Protein AF-A0A8K0V1R0-F1 (afdb_monomer)

Secondary structure (DSSP, 8-state):
-------------TTTTTT----SS-TT--EEEEEEETTT--EEEEEE-HHHHHHHHHTSEEEEEEE--TT-SS-EEEEEEE-SSSSSSEEEEEPBTTTTB---

pLDDT: mean 71.76, std 23.08, range [28.22, 94.56]

Sequence (104 aa):
MVYISYINEVYRDKSLENRLMIDVTGFRDKYTVRALNVYDKKMEELKLSSLQKFLLSHIGFARIGKRRYPDWADEIPFYVYRCRLQKEEFFVDYIHGYNNRLDC

Mean predicted aligned error: 12.92 Å

Nearest PDB structures (foldseek):
  2w27-assembly1_A  TM=4.270E-01  e=2.835E+00  Bacillus subtilis
  2w27-assembly1_B  TM=4.260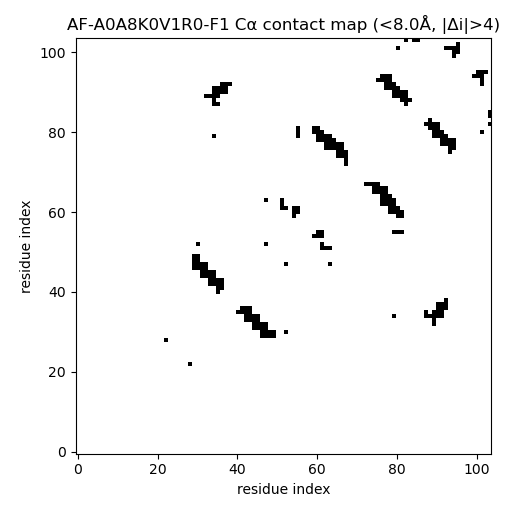E-01  e=7.046E+00  Bacillus subtilis
  6ok1-assembly1_D  TM=2.492E-01  e=8.453E+00  Thermomonospora curvata DSM 43183

Radius of gyration: 18.77 Å; Cα contacts (8 Å, |Δi|>4): 136; chains: 1; bounding box: 40×24×69 Å

Structure (mmCIF, N/CA/C/O backbone):
data_AF-A0A8K0V1R0-F1
#
_entry.id   AF-A0A8K0V1R0-F1
#
loop_
_atom_site.group_PDB
_atom_site.id
_atom_site.type_symbol
_atom_site.label_atom_id
_atom_site.label_alt_id
_atom_site.label_comp_id
_atom_site.label_asym_id
_atom_site.label_entity_id
_atom_site.label_seq_id
_atom_site.pdbx_PDB_ins_code
_atom_site.Cartn_x
_atom_site.Cartn_y
_atom_site.Cartn_z
_atom_site.occupancy
_atom_site.B_iso_or_equiv
_atom_site.auth_seq_id
_atom_site.auth_comp_id
_atom_site.auth_asym_id
_atom_site.auth_atom_id
_atom_site.pdbx_PDB_model_num
ATOM 1 N N . MET A 1 1 ? -16.925 1.683 50.921 1.00 37.53 1 MET A N 1
ATOM 2 C CA . MET A 1 1 ? -16.367 0.317 50.832 1.00 37.53 1 MET A CA 1
ATOM 3 C C . MET A 1 1 ? -17.139 -0.397 49.732 1.00 37.53 1 MET A C 1
ATOM 5 O O . MET A 1 1 ? -18.360 -0.395 49.782 1.00 37.53 1 MET A O 1
ATOM 9 N N . VAL A 1 2 ? -16.446 -0.825 48.678 1.00 32.59 2 VAL A N 1
ATOM 10 C CA . VAL A 1 2 ? -17.013 -1.357 47.425 1.00 32.59 2 VAL A CA 1
ATOM 11 C C . VAL A 1 2 ? -17.430 -2.812 47.616 1.00 32.59 2 VAL A C 1
ATOM 13 O O . VAL A 1 2 ? -16.637 -3.563 48.166 1.00 32.59 2 VAL A O 1
ATOM 16 N N . TYR A 1 3 ? -18.589 -3.213 47.089 1.00 28.22 3 TYR A N 1
ATOM 17 C CA . TYR A 1 3 ? -18.779 -4.551 46.519 1.00 28.22 3 TYR A CA 1
ATOM 18 C C . TYR A 1 3 ? -19.749 -4.461 45.337 1.00 28.22 3 TYR A C 1
ATOM 20 O O . TYR A 1 3 ? -20.930 -4.165 45.493 1.00 28.22 3 TYR A O 1
ATOM 28 N N . ILE A 1 4 ? -19.198 -4.670 44.142 1.00 33.94 4 ILE A N 1
ATOM 29 C CA . ILE A 1 4 ? -19.919 -4.846 42.882 1.00 33.94 4 ILE A CA 1
ATOM 30 C C . ILE A 1 4 ? -20.148 -6.343 42.704 1.00 33.94 4 ILE A C 1
ATOM 32 O O . ILE A 1 4 ? -19.216 -7.128 42.855 1.00 33.94 4 ILE A O 1
ATOM 36 N N . SER A 1 5 ? -21.356 -6.734 42.320 1.00 32.34 5 SER A N 1
ATOM 37 C CA . SER A 1 5 ? -21.599 -7.780 41.318 1.00 32.34 5 SER A CA 1
ATOM 38 C C . SER A 1 5 ? -23.101 -7.879 41.104 1.00 32.34 5 SER A C 1
ATOM 40 O O . SER A 1 5 ? -23.826 -8.014 42.071 1.00 32.34 5 SER A O 1
ATOM 42 N N . TYR A 1 6 ? -23.568 -7.759 39.864 1.00 32.22 6 TYR A N 1
ATOM 43 C CA . TYR A 1 6 ? -24.458 -8.749 39.261 1.00 32.22 6 TYR A CA 1
ATOM 44 C C . TYR A 1 6 ? -24.395 -8.582 37.741 1.00 32.22 6 TYR A C 1
ATOM 46 O O . TYR A 1 6 ? -24.511 -7.491 37.185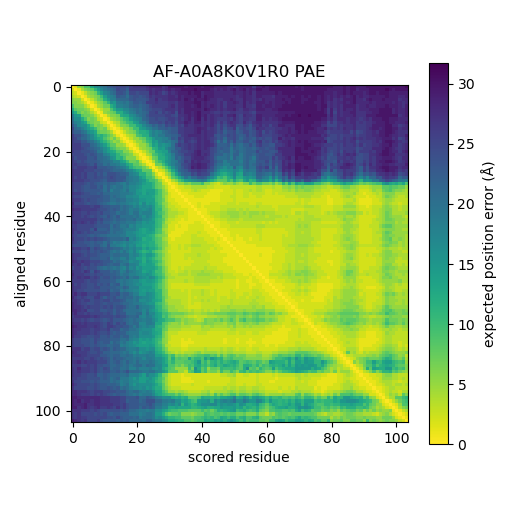 1.00 32.22 6 TYR A O 1
ATOM 54 N N . ILE A 1 7 ? -24.069 -9.708 37.124 1.00 33.19 7 ILE A N 1
ATOM 55 C CA . ILE A 1 7 ? -23.769 -9.953 35.722 1.00 33.19 7 ILE A CA 1
ATOM 56 C C . ILE A 1 7 ? -25.077 -9.871 34.931 1.00 33.19 7 ILE A C 1
ATOM 58 O O . ILE A 1 7 ? -26.028 -10.563 35.276 1.00 33.19 7 ILE A O 1
ATOM 62 N N . ASN A 1 8 ? -25.113 -9.070 33.864 1.00 32.88 8 ASN A N 1
ATOM 63 C CA . ASN A 1 8 ? -26.097 -9.241 32.798 1.00 32.88 8 ASN A CA 1
ATOM 64 C C . ASN A 1 8 ? -25.385 -9.835 31.583 1.00 32.88 8 ASN A C 1
ATOM 66 O O . ASN A 1 8 ? -24.527 -9.200 30.968 1.00 32.88 8 ASN A O 1
ATOM 70 N N . GLU A 1 9 ? -25.737 -11.082 31.287 1.00 37.19 9 GLU A N 1
ATOM 71 C CA . GLU A 1 9 ? -25.416 -11.791 30.056 1.00 37.19 9 GLU A CA 1
ATOM 72 C C . GLU A 1 9 ? -26.005 -11.028 28.866 1.00 37.19 9 GLU A C 1
ATOM 74 O O . GLU A 1 9 ? -27.218 -10.972 28.674 1.00 37.19 9 GLU A O 1
ATOM 79 N N . VAL A 1 10 ? -25.136 -10.432 28.051 1.00 36.41 10 VAL A N 1
ATOM 80 C CA . VAL A 1 10 ? -25.514 -9.847 26.765 1.00 36.41 10 VAL A CA 1
ATOM 81 C C . VAL A 1 10 ? -24.914 -10.719 25.671 1.00 36.41 10 VAL A C 1
ATOM 83 O O . VAL A 1 10 ? -23.704 -10.935 25.611 1.00 36.41 10 VAL A O 1
ATOM 86 N N . TYR A 1 11 ? -25.807 -11.254 24.842 1.00 33.62 11 TYR A N 1
ATOM 87 C CA . TYR A 1 11 ? -25.549 -12.032 23.635 1.00 33.62 11 TYR A CA 1
ATOM 88 C C . TYR A 1 11 ? -24.311 -11.528 22.868 1.00 33.62 11 TYR A C 1
ATOM 90 O O . TYR A 1 11 ? -24.282 -10.402 22.374 1.00 33.62 11 TYR A O 1
ATOM 98 N N . ARG A 1 12 ? -23.290 -12.388 22.751 1.00 36.31 12 ARG A N 1
ATOM 99 C CA . ARG A 1 12 ? -22.080 -12.154 21.947 1.00 36.31 12 ARG A CA 1
ATOM 100 C C . ARG A 1 12 ? -22.406 -12.198 20.455 1.00 36.31 12 ARG A C 1
ATOM 102 O O . ARG A 1 12 ? -22.327 -13.255 19.830 1.00 36.31 12 ARG A O 1
ATOM 10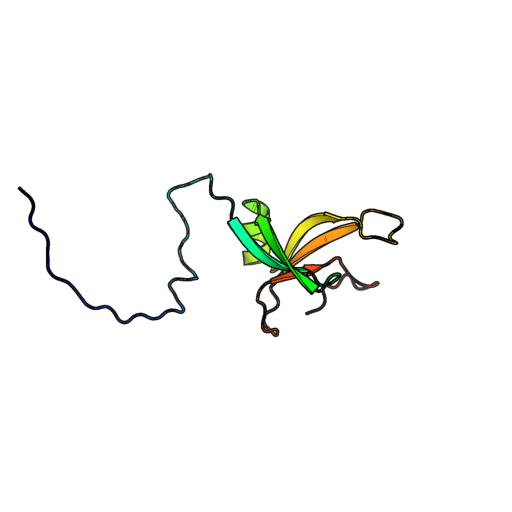9 N N . ASP A 1 13 ? -22.687 -11.040 19.875 1.00 39.59 13 ASP A N 1
ATOM 110 C CA . ASP A 1 13 ? -22.519 -10.823 18.440 1.00 39.59 13 ASP A CA 1
ATOM 111 C C . ASP A 1 13 ? -21.042 -10.489 18.156 1.00 39.59 13 ASP A C 1
ATOM 113 O O . ASP A 1 13 ? -20.570 -9.371 18.372 1.00 39.59 13 ASP A O 1
ATOM 117 N N . LYS A 1 14 ? -20.289 -11.487 17.681 1.00 39.72 14 LYS A N 1
ATOM 118 C CA . LYS A 1 14 ? -18.861 -11.358 17.332 1.00 39.72 14 LYS A CA 1
ATOM 119 C C . LYS A 1 14 ? -18.596 -10.405 16.154 1.00 39.72 14 LYS A C 1
ATOM 121 O O . LYS A 1 14 ? -17.436 -10.119 15.869 1.00 39.72 14 LYS A O 1
ATOM 126 N N . SER A 1 15 ? -19.622 -9.920 15.448 1.00 43.09 15 SER A N 1
ATOM 127 C CA . SER A 1 15 ? -19.439 -9.014 14.305 1.00 43.09 15 SER A CA 1
ATOM 128 C C . SER A 1 15 ? -19.240 -7.546 14.714 1.00 43.09 15 SER A C 1
ATOM 130 O O . SER A 1 15 ? -18.680 -6.762 13.942 1.00 43.09 15 SER A O 1
ATOM 132 N N . LEU A 1 16 ? -19.643 -7.176 15.936 1.00 42.03 16 LEU A N 1
ATOM 133 C CA . LEU A 1 16 ? -19.573 -5.805 16.455 1.00 42.03 16 LEU A CA 1
ATOM 134 C C . LEU A 1 16 ? -18.278 -5.499 17.223 1.00 42.03 16 LEU A C 1
ATOM 136 O O . LEU A 1 16 ? -17.801 -4.365 17.154 1.00 42.03 16 LEU A O 1
ATOM 140 N N . GLU A 1 17 ? -17.655 -6.494 17.866 1.00 38.88 17 GLU A N 1
ATOM 141 C CA . GLU A 1 17 ? -16.373 -6.313 18.576 1.00 38.88 17 GLU A CA 1
ATOM 142 C C . GLU A 1 17 ? -15.242 -5.850 17.637 1.00 38.88 17 GLU A C 1
ATOM 144 O O . GLU A 1 17 ? -14.388 -5.063 18.039 1.00 38.88 17 GLU A O 1
ATOM 149 N N . ASN A 1 18 ? -15.2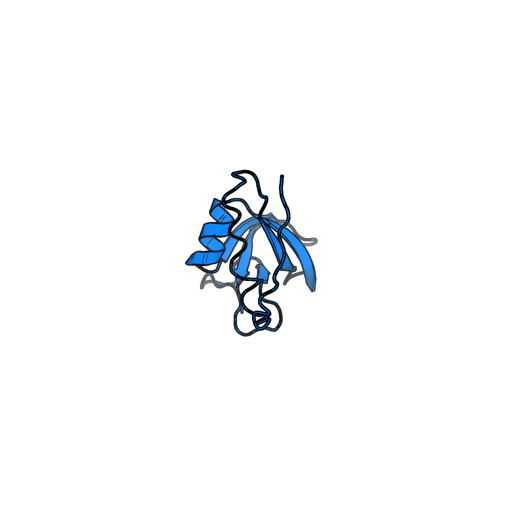87 -6.216 16.351 1.00 40.12 18 ASN A N 1
ATOM 150 C CA . ASN A 1 18 ? -14.286 -5.783 15.369 1.00 40.12 18 ASN A CA 1
ATOM 151 C C . ASN A 1 18 ? -14.500 -4.368 14.804 1.00 40.12 18 ASN A C 1
ATOM 153 O O . ASN A 1 18 ? -13.647 -3.882 14.061 1.00 40.12 18 ASN A O 1
ATOM 157 N N . ARG A 1 19 ? -15.617 -3.689 15.101 1.00 38.50 19 ARG A N 1
ATOM 158 C CA . ARG A 1 19 ? -15.955 -2.406 14.450 1.00 38.50 19 ARG A CA 1
ATOM 159 C C . ARG A 1 19 ? -15.825 -1.168 15.328 1.00 38.50 19 ARG A C 1
ATOM 161 O O . ARG A 1 19 ? -15.802 -0.072 14.775 1.00 38.50 19 ARG A O 1
ATOM 168 N N . LEU A 1 20 ? -15.721 -1.306 16.649 1.00 38.91 20 LEU A N 1
ATOM 169 C CA . LEU A 1 20 ? -15.875 -0.163 17.559 1.00 38.91 20 LEU A CA 1
ATOM 170 C C . LEU A 1 20 ? -14.848 -0.065 18.695 1.00 38.91 20 LEU A C 1
ATOM 172 O O . LEU A 1 20 ? -15.061 0.708 19.624 1.00 38.91 20 LEU A O 1
ATOM 176 N N . MET A 1 21 ? -13.669 -0.686 18.573 1.00 33.75 21 MET A N 1
ATOM 177 C CA . MET A 1 21 ? -12.476 -0.135 19.241 1.00 33.75 21 MET A CA 1
ATOM 178 C C . MET A 1 21 ? -12.008 1.126 18.496 1.00 33.75 21 MET A C 1
ATOM 180 O O . MET A 1 21 ? -10.950 1.184 17.869 1.00 33.75 21 MET A O 1
ATOM 184 N N . ILE A 1 22 ? -12.853 2.156 18.525 1.00 41.59 22 ILE A N 1
ATOM 185 C CA . ILE A 1 22 ? -12.409 3.533 18.374 1.00 41.59 22 ILE A CA 1
ATOM 186 C C . ILE A 1 22 ? -11.808 3.867 19.732 1.00 41.59 22 ILE A C 1
ATOM 188 O O . ILE A 1 22 ? -12.523 4.151 20.687 1.00 41.59 22 ILE A O 1
ATOM 192 N N . ASP A 1 23 ? -10.492 3.725 19.826 1.00 40.75 23 ASP A N 1
ATOM 193 C CA . ASP A 1 23 ? -9.713 4.160 20.974 1.00 40.75 23 ASP A CA 1
ATOM 194 C C . ASP A 1 23 ? -9.854 5.686 21.114 1.00 40.75 23 ASP A C 1
ATOM 196 O O . ASP A 1 23 ? -9.236 6.460 20.382 1.00 40.75 23 ASP A O 1
ATOM 200 N N . VAL A 1 24 ? -10.751 6.125 22.001 1.00 38.19 24 VAL A N 1
ATOM 201 C CA . VAL A 1 24 ? -10.941 7.542 22.370 1.00 38.19 24 VAL A CA 1
ATOM 202 C C . VAL A 1 24 ? -9.953 7.944 23.482 1.00 38.19 24 VAL A C 1
ATOM 204 O O . VAL A 1 24 ? -10.059 9.021 24.059 1.00 38.19 24 VAL A O 1
ATOM 207 N N . THR A 1 25 ? -8.951 7.112 23.785 1.00 31.95 25 THR A N 1
ATOM 208 C CA . THR A 1 25 ? -8.003 7.328 24.892 1.00 31.95 25 THR A CA 1
ATOM 209 C C . THR A 1 25 ? -6.534 7.383 24.478 1.00 31.95 25 THR A C 1
ATOM 211 O O . THR A 1 25 ? -5.663 7.501 25.340 1.00 31.95 25 THR A O 1
ATOM 214 N N . GLY A 1 26 ? -6.231 7.425 23.180 1.00 33.94 26 GLY A N 1
ATOM 215 C CA . GLY A 1 26 ? -4.855 7.532 22.713 1.00 33.94 26 GLY A CA 1
ATOM 216 C C . GLY A 1 26 ? -4.737 8.203 21.354 1.00 33.94 26 GLY A C 1
ATOM 217 O O . GLY A 1 26 ? -4.877 7.576 20.312 1.00 33.94 26 GLY A O 1
ATOM 218 N N . PHE A 1 27 ? -4.314 9.466 21.320 1.00 42.03 27 PHE A N 1
ATOM 219 C CA . PHE A 1 27 ? -3.819 10.139 20.104 1.00 42.03 27 PHE A CA 1
ATOM 220 C C . PHE A 1 27 ? -2.485 9.525 19.584 1.00 42.03 27 PHE A C 1
ATOM 222 O O . PHE A 1 27 ? -1.662 10.205 18.968 1.00 42.03 27 PHE A O 1
ATOM 229 N N . ARG A 1 28 ? -2.228 8.242 19.883 1.00 39.78 28 ARG A N 1
ATOM 230 C CA . ARG A 1 28 ? -0.956 7.532 19.712 1.00 39.78 28 ARG A CA 1
ATOM 231 C C . ARG A 1 28 ? -1.083 6.070 19.266 1.00 39.78 28 ARG A C 1
ATOM 233 O O . ARG A 1 28 ? -0.066 5.380 19.265 1.00 39.78 28 ARG A O 1
ATOM 240 N N . ASP A 1 29 ? -2.246 5.613 18.808 1.00 46.00 29 ASP A N 1
ATOM 241 C CA . ASP A 1 29 ? -2.370 4.242 18.304 1.00 46.00 29 ASP A CA 1
ATOM 242 C C . ASP A 1 29 ? -2.055 4.137 16.814 1.00 46.00 29 ASP A C 1
ATOM 244 O O . ASP A 1 29 ? -2.784 4.601 15.934 1.00 46.00 29 ASP A O 1
ATOM 248 N N . LYS A 1 30 ? -0.914 3.500 16.534 1.00 54.88 30 LYS A N 1
ATOM 249 C CA . LYS A 1 30 ? -0.525 3.033 15.203 1.00 54.88 30 LYS A CA 1
ATOM 250 C C . LYS A 1 30 ? -1.548 1.991 14.756 1.00 54.88 30 LYS A C 1
ATOM 252 O O . LYS A 1 30 ? -1.465 0.829 15.149 1.00 54.88 30 LYS A O 1
ATOM 257 N N . TYR A 1 31 ? -2.507 2.406 13.935 1.00 75.12 31 TYR A N 1
ATOM 258 C CA . TYR A 1 31 ? -3.498 1.499 13.372 1.00 75.12 31 TYR A CA 1
ATOM 259 C C . TYR A 1 31 ? -2.789 0.513 12.444 1.00 75.12 31 TYR A C 1
ATOM 261 O O . TYR A 1 31 ? -2.248 0.910 11.412 1.00 75.12 31 TYR A O 1
ATOM 269 N N . THR A 1 32 ? -2.737 -0.753 12.851 1.00 86.19 32 THR A N 1
ATOM 270 C CA . THR A 1 32 ? -2.066 -1.805 12.086 1.00 86.19 32 THR A CA 1
ATOM 271 C C . THR A 1 32 ? -3.104 -2.603 11.311 1.00 86.19 32 THR A C 1
ATOM 273 O O . THR A 1 32 ? -4.086 -3.063 11.888 1.00 86.19 32 THR A O 1
ATOM 276 N N . VAL A 1 33 ? -2.896 -2.752 10.006 1.00 87.44 33 VAL A N 1
ATOM 277 C CA . VAL A 1 33 ? -3.747 -3.555 9.121 1.00 87.44 33 VAL A CA 1
ATOM 278 C C . VAL A 1 33 ? -2.930 -4.706 8.574 1.00 87.44 33 VAL A C 1
ATOM 280 O O . VAL A 1 33 ? -1.814 -4.499 8.103 1.00 87.44 33 VAL A O 1
ATOM 283 N N . ARG A 1 34 ? -3.495 -5.910 8.601 1.00 89.06 34 ARG A N 1
ATOM 284 C CA . ARG A 1 34 ? -2.932 -7.063 7.905 1.00 89.06 34 ARG A CA 1
ATOM 285 C C . ARG A 1 34 ? -3.487 -7.083 6.484 1.00 89.06 34 ARG A C 1
ATOM 287 O O . ARG A 1 34 ? -4.703 -7.118 6.317 1.00 89.06 34 ARG A O 1
ATOM 294 N N . ALA A 1 35 ? -2.617 -7.030 5.484 1.00 89.94 35 ALA A N 1
ATOM 295 C CA . ALA A 1 35 ? -3.014 -6.973 4.081 1.00 89.94 35 ALA A CA 1
ATOM 296 C C . ALA A 1 35 ? -2.236 -7.988 3.238 1.00 89.94 35 ALA A C 1
ATOM 298 O O . ALA A 1 35 ? -1.078 -8.283 3.535 1.00 89.94 35 ALA A O 1
ATOM 299 N N . LEU A 1 36 ? -2.874 -8.524 2.196 1.00 90.38 36 LEU A N 1
ATOM 300 C CA . LEU A 1 36 ? -2.220 -9.408 1.235 1.00 90.38 36 LEU A CA 1
ATOM 301 C C . LEU A 1 36 ? -1.488 -8.576 0.185 1.00 90.38 36 LEU A C 1
ATOM 303 O O . LEU A 1 36 ? -2.100 -7.799 -0.548 1.00 90.38 36 LEU A O 1
ATOM 307 N N . ASN A 1 37 ? -0.185 -8.776 0.072 1.00 89.56 37 ASN A N 1
ATOM 308 C CA . ASN A 1 37 ? 0.597 -8.198 -0.999 1.00 89.56 37 ASN A CA 1
ATOM 309 C C . ASN A 1 37 ? 0.344 -8.949 -2.311 1.00 89.56 37 ASN A C 1
ATOM 311 O O . ASN A 1 37 ? 0.569 -10.158 -2.410 1.00 89.56 37 ASN A O 1
ATOM 315 N N . VAL A 1 38 ? -0.141 -8.240 -3.330 1.00 87.62 38 VAL A N 1
ATOM 316 C CA . VAL A 1 38 ? -0.533 -8.865 -4.598 1.00 87.62 38 VAL A CA 1
ATOM 317 C C . VAL A 1 38 ? 0.681 -9.367 -5.385 1.00 87.62 38 VAL A C 1
ATOM 319 O O . VAL A 1 38 ? 0.542 -10.367 -6.094 1.00 87.62 38 VAL A O 1
ATOM 322 N N . TYR A 1 39 ? 1.854 -8.745 -5.226 1.00 85.62 39 TYR A N 1
ATOM 323 C CA . TYR A 1 39 ? 3.071 -9.109 -5.953 1.00 85.62 39 TYR A CA 1
ATOM 324 C C . TYR A 1 39 ? 3.657 -10.446 -5.478 1.00 85.62 39 TYR A C 1
ATOM 326 O O . TYR A 1 39 ? 3.805 -11.370 -6.273 1.00 85.62 39 TYR A O 1
ATOM 334 N N . ASP A 1 40 ? 3.963 -10.580 -4.184 1.00 88.44 40 ASP A N 1
ATOM 335 C CA . ASP A 1 40 ? 4.640 -11.769 -3.633 1.00 88.44 40 ASP A CA 1
ATOM 336 C C . ASP A 1 40 ? 3.698 -12.762 -2.930 1.00 88.44 40 ASP A C 1
ATOM 338 O O . ASP A 1 40 ? 4.148 -13.802 -2.442 1.00 88.44 40 ASP A O 1
ATOM 342 N N . LYS A 1 41 ? 2.394 -12.454 -2.889 1.00 88.75 41 LYS A N 1
ATOM 343 C CA . LYS A 1 41 ? 1.337 -13.252 -2.246 1.00 88.75 41 LYS A CA 1
ATOM 344 C C . LYS A 1 41 ? 1.574 -13.499 -0.753 1.00 88.75 41 LYS A C 1
ATOM 346 O O . LYS A 1 41 ? 1.093 -14.495 -0.211 1.00 88.75 41 LYS A O 1
ATOM 351 N N . LYS A 1 42 ? 2.286 -12.599 -0.066 1.00 88.12 42 LYS A N 1
ATOM 352 C CA . LYS A 1 42 ? 2.513 -12.680 1.383 1.00 88.12 42 LYS A CA 1
ATOM 353 C C . LYS A 1 42 ? 1.620 -11.713 2.144 1.00 88.12 42 LYS A C 1
ATOM 355 O O . LYS A 1 42 ? 1.325 -10.611 1.690 1.00 88.12 42 LYS A O 1
ATOM 360 N N . MET A 1 43 ? 1.206 -12.131 3.337 1.00 89.75 43 MET A N 1
ATOM 361 C CA . MET A 1 43 ? 0.545 -11.227 4.274 1.00 89.75 43 MET A CA 1
ATOM 362 C C . MET A 1 43 ? 1.586 -10.321 4.920 1.00 89.75 43 MET A C 1
ATOM 364 O O . MET A 1 43 ? 2.608 -10.799 5.413 1.00 89.75 43 MET A O 1
ATOM 368 N N . GLU A 1 44 ? 1.289 -9.032 4.978 1.00 90.75 44 GLU A N 1
ATOM 369 C CA . GLU A 1 44 ? 2.122 -8.025 5.621 1.00 90.75 44 GLU A CA 1
ATOM 370 C C . GLU A 1 44 ? 1.311 -7.186 6.612 1.00 90.75 44 GLU A C 1
ATOM 372 O O . GLU A 1 44 ? 0.111 -6.964 6.439 1.00 90.75 44 GLU A O 1
ATOM 377 N N . GLU A 1 45 ? 1.976 -6.728 7.672 1.00 91.56 45 GLU A N 1
ATOM 378 C CA . GLU A 1 45 ? 1.400 -5.814 8.654 1.00 91.56 45 GLU A CA 1
ATOM 379 C C . GLU A 1 45 ? 1.805 -4.375 8.341 1.00 91.56 45 GLU A C 1
ATOM 381 O O . GLU A 1 45 ? 2.982 -4.006 8.357 1.00 91.56 45 GLU A O 1
ATOM 386 N N . LEU A 1 46 ? 0.806 -3.541 8.080 1.00 90.19 46 LEU A N 1
ATOM 387 C CA . LEU A 1 46 ? 0.971 -2.147 7.717 1.00 90.19 46 LEU A CA 1
ATOM 388 C C . LEU A 1 46 ? 0.593 -1.234 8.863 1.00 90.19 46 LEU A C 1
ATOM 390 O O . LEU A 1 46 ? -0.558 -1.203 9.287 1.00 90.19 46 LEU A O 1
ATOM 394 N N . LYS A 1 47 ? 1.548 -0.416 9.300 1.00 91.19 47 LYS A N 1
ATOM 395 C CA . LYS A 1 47 ? 1.301 0.666 10.254 1.00 91.19 47 LYS A CA 1
ATOM 396 C C . LYS A 1 47 ? 0.799 1.887 9.495 1.00 91.19 47 LYS A C 1
ATOM 398 O O . LYS A 1 47 ? 1.567 2.540 8.793 1.00 91.19 47 LYS A O 1
ATOM 403 N N . LEU A 1 48 ? -0.485 2.184 9.644 1.00 86.94 48 LEU A N 1
ATOM 404 C CA . LEU A 1 48 ? -1.133 3.325 9.016 1.00 86.94 48 LEU A CA 1
ATOM 405 C C . LEU A 1 48 ? -1.113 4.538 9.949 1.00 86.94 48 LEU A C 1
ATOM 407 O O . LEU A 1 48 ? -1.374 4.450 11.149 1.00 86.94 48 LEU A O 1
ATOM 411 N N . SER A 1 49 ? -0.826 5.695 9.362 1.00 89.75 49 SER A N 1
ATOM 412 C CA . SER A 1 49 ? -1.065 7.000 9.977 1.00 89.75 49 SER A CA 1
ATOM 413 C C . SER A 1 49 ? -2.564 7.280 10.111 1.00 89.75 49 SER A C 1
ATOM 415 O O . SER A 1 49 ? -3.388 6.699 9.400 1.00 89.75 49 SER A O 1
ATOM 417 N N . SER A 1 50 ? -2.928 8.234 10.969 1.00 87.31 50 SER A N 1
ATOM 418 C CA . SER A 1 50 ? -4.324 8.648 11.160 1.00 87.31 50 SER A CA 1
ATOM 419 C C . SER A 1 50 ? -4.992 9.087 9.853 1.00 87.31 50 SER A C 1
ATOM 421 O O . SER A 1 50 ? -6.148 8.748 9.608 1.00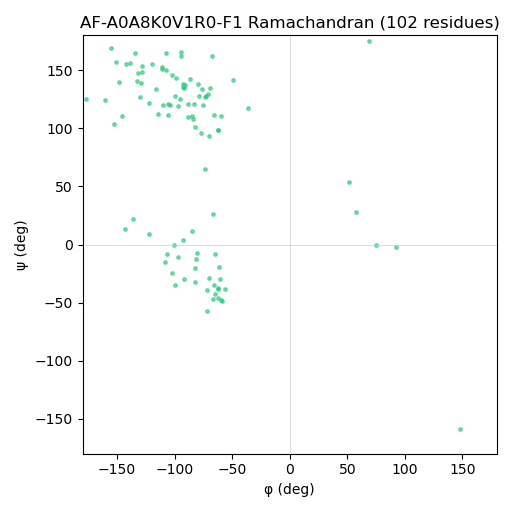 87.31 50 SER A O 1
ATOM 423 N N . LEU A 1 51 ? -4.249 9.775 8.977 1.00 87.69 51 LEU A N 1
ATOM 424 C CA . LEU A 1 51 ? -4.746 10.168 7.659 1.00 87.69 51 LEU A CA 1
ATOM 425 C C . LEU A 1 51 ? -4.986 8.949 6.761 1.00 87.69 51 LEU A C 1
ATOM 427 O O . LEU A 1 51 ? -6.050 8.831 6.166 1.00 87.69 51 LEU A O 1
ATOM 431 N N . GLN A 1 52 ? -4.039 8.010 6.690 1.00 90.81 52 GLN A N 1
ATOM 432 C CA . GLN A 1 52 ? -4.210 6.786 5.896 1.00 90.81 52 GLN A CA 1
ATOM 433 C C . GLN A 1 52 ? -5.379 5.938 6.404 1.00 90.81 52 GLN A C 1
ATOM 435 O O . GLN A 1 52 ? -6.140 5.417 5.597 1.00 90.81 52 GLN A O 1
ATOM 440 N N . LYS A 1 53 ? -5.569 5.854 7.726 1.00 87.94 53 LYS A N 1
ATOM 441 C CA . LYS A 1 53 ? -6.738 5.211 8.337 1.00 87.94 53 LYS A CA 1
ATOM 442 C C . LYS A 1 53 ? -8.035 5.881 7.883 1.00 87.94 53 LYS A C 1
ATOM 444 O O . LYS A 1 53 ? -8.965 5.195 7.465 1.00 87.94 53 LYS A O 1
ATOM 449 N N . PHE A 1 54 ? -8.092 7.212 7.942 1.00 87.81 54 PHE A N 1
ATOM 450 C CA . PHE A 1 54 ? -9.262 7.971 7.506 1.00 87.81 54 PHE A CA 1
ATOM 451 C C . PHE A 1 54 ? -9.584 7.718 6.026 1.00 87.81 54 PHE A C 1
ATOM 453 O O . PHE A 1 54 ? -10.729 7.394 5.704 1.00 87.81 54 PHE A O 1
ATOM 460 N N . LEU A 1 55 ? -8.573 7.789 5.153 1.00 89.38 55 LEU A N 1
ATOM 461 C CA . LEU A 1 55 ? -8.713 7.544 3.715 1.00 89.38 55 LEU A CA 1
ATOM 462 C C . LEU A 1 55 ? -9.160 6.107 3.426 1.00 89.38 55 LEU A C 1
ATOM 464 O O . LEU A 1 55 ? -10.117 5.898 2.686 1.00 89.38 55 LEU A O 1
ATOM 468 N N . LEU A 1 56 ? -8.544 5.116 4.072 1.00 88.31 56 LEU A N 1
ATOM 469 C CA . LEU A 1 56 ? -8.922 3.713 3.912 1.00 88.31 56 LEU A CA 1
ATOM 470 C C . LEU A 1 56 ? -10.368 3.455 4.366 1.00 88.31 56 LEU A C 1
ATOM 472 O O . LEU A 1 56 ? -11.087 2.701 3.717 1.00 88.31 56 LEU A O 1
ATOM 476 N N . SER A 1 57 ? -10.818 4.112 5.440 1.00 84.00 57 SER A N 1
ATOM 477 C CA . SER A 1 57 ? -12.181 3.971 5.965 1.00 84.00 57 SER A CA 1
ATOM 478 C C . SER A 1 57 ? -13.249 4.637 5.088 1.00 84.00 57 SER A C 1
ATOM 480 O O . SER A 1 57 ? -14.342 4.088 4.963 1.00 84.00 57 SER A O 1
ATOM 482 N N . HIS A 1 58 ? -12.969 5.813 4.516 1.00 83.19 58 HIS A N 1
ATOM 483 C CA . HIS A 1 58 ? -13.977 6.619 3.803 1.00 83.19 58 HIS A CA 1
ATOM 484 C C . HIS A 1 58 ? -13.916 6.475 2.282 1.00 83.19 58 HIS A C 1
ATOM 486 O O . HIS A 1 58 ? -14.950 6.512 1.623 1.00 83.19 58 HIS A O 1
ATOM 492 N N . ILE A 1 59 ? -12.718 6.311 1.726 1.00 87.62 59 ILE A N 1
ATOM 493 C CA . ILE A 1 59 ? -12.480 6.221 0.278 1.00 87.62 59 ILE A CA 1
ATOM 494 C C . ILE A 1 59 ? -12.251 4.763 -0.140 1.00 87.62 59 ILE A C 1
ATOM 496 O O . ILE A 1 59 ? -12.519 4.390 -1.277 1.00 87.62 59 ILE A O 1
ATOM 500 N N . GLY A 1 60 ? -11.799 3.912 0.785 1.00 86.50 60 GLY A N 1
ATOM 501 C CA . GLY A 1 60 ? -11.553 2.494 0.523 1.00 86.50 60 GLY A CA 1
ATOM 502 C C . GLY A 1 60 ? -10.124 2.175 0.093 1.00 86.50 60 GLY A C 1
ATOM 503 O O . GLY A 1 60 ? -9.802 1.001 -0.061 1.00 86.50 60 GLY A O 1
ATOM 504 N N . PHE A 1 61 ? -9.251 3.178 -0.049 1.00 91.44 61 PHE A N 1
ATOM 505 C CA . PHE A 1 61 ? -7.823 2.980 -0.292 1.00 91.44 61 PHE A CA 1
ATOM 506 C C . PHE A 1 61 ? -6.975 4.123 0.275 1.00 91.44 61 PHE A C 1
ATOM 508 O O . PHE A 1 61 ? -7.450 5.242 0.471 1.00 91.44 61 PH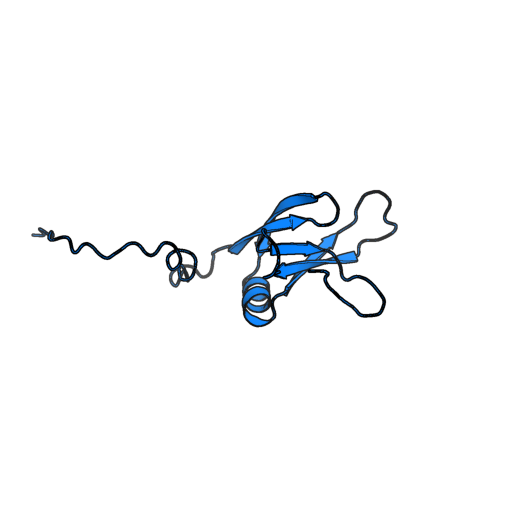E A O 1
ATOM 515 N N . ALA A 1 62 ? -5.702 3.845 0.543 1.00 92.06 62 ALA A N 1
ATOM 516 C CA . ALA A 1 62 ? -4.735 4.815 1.038 1.00 92.06 62 ALA A CA 1
ATOM 517 C C . ALA A 1 62 ? -3.328 4.495 0.522 1.00 92.06 62 ALA A C 1
ATOM 519 O O . ALA A 1 62 ? -2.911 3.340 0.503 1.00 92.06 62 ALA A O 1
ATOM 520 N N . ARG A 1 63 ? -2.560 5.520 0.137 1.00 94.31 63 ARG A N 1
ATOM 521 C CA . ARG A 1 63 ? -1.159 5.347 -0.276 1.00 94.31 63 ARG A CA 1
ATOM 522 C C . ARG A 1 63 ? -0.294 5.000 0.932 1.00 94.31 63 ARG A C 1
ATOM 524 O O . ARG A 1 63 ? -0.317 5.737 1.915 1.00 94.31 63 ARG A O 1
ATOM 531 N N . ILE A 1 64 ? 0.505 3.940 0.843 1.00 93.81 64 ILE A N 1
ATOM 532 C CA . ILE A 1 64 ? 1.352 3.439 1.943 1.00 93.81 64 ILE A CA 1
ATOM 533 C C . ILE A 1 64 ? 2.843 3.723 1.759 1.00 93.81 64 ILE A C 1
ATOM 535 O O . ILE A 1 64 ? 3.622 3.524 2.684 1.00 93.81 64 ILE A O 1
ATOM 539 N N . GLY A 1 65 ? 3.245 4.215 0.589 1.00 93.44 65 GLY A N 1
ATOM 540 C CA . GLY A 1 65 ? 4.622 4.614 0.324 1.00 93.44 65 GLY A CA 1
ATOM 541 C C . GLY A 1 65 ? 5.002 4.396 -1.127 1.00 93.44 65 GLY A C 1
ATOM 542 O O . GLY A 1 65 ? 4.133 4.333 -2.001 1.00 93.44 65 GLY A O 1
ATOM 543 N N . LYS A 1 66 ? 6.305 4.304 -1.374 1.00 94.56 66 LYS A N 1
ATOM 544 C CA . LYS A 1 66 ? 6.848 3.743 -2.607 1.00 94.56 66 LYS A CA 1
ATOM 545 C C . LYS A 1 66 ? 7.539 2.423 -2.295 1.00 94.56 66 LYS A C 1
ATOM 547 O O . LYS A 1 66 ? 8.007 2.234 -1.173 1.00 94.56 66 LYS A O 1
ATOM 552 N N . ARG A 1 67 ? 7.570 1.517 -3.265 1.00 92.56 67 ARG A N 1
ATOM 553 C CA . ARG A 1 67 ? 8.301 0.251 -3.175 1.00 92.56 67 ARG A CA 1
ATOM 554 C C . ARG A 1 67 ? 8.986 -0.036 -4.495 1.00 92.56 67 ARG A C 1
ATOM 556 O O . ARG A 1 67 ? 8.531 0.417 -5.544 1.00 92.56 67 ARG A O 1
ATOM 563 N N . ARG A 1 68 ? 10.040 -0.836 -4.414 1.00 93.06 68 ARG A N 1
ATOM 564 C CA . ARG A 1 68 ? 10.721 -1.435 -5.553 1.00 93.06 68 ARG A CA 1
ATOM 565 C C . ARG A 1 68 ? 10.867 -2.922 -5.289 1.00 93.06 68 ARG A C 1
ATOM 567 O O . ARG A 1 68 ? 11.371 -3.311 -4.237 1.00 93.06 68 ARG A O 1
ATOM 574 N N . TYR A 1 69 ? 10.416 -3.724 -6.241 1.00 88.75 69 TYR A N 1
ATOM 575 C CA . TYR A 1 69 ? 10.610 -5.167 -6.224 1.00 88.75 69 TYR A CA 1
ATOM 576 C C . TYR A 1 69 ? 11.849 -5.556 -7.034 1.00 88.75 69 TYR A C 1
ATOM 578 O O . TYR A 1 69 ? 12.338 -4.743 -7.831 1.00 88.75 69 TYR A O 1
ATOM 586 N N . PRO A 1 70 ? 12.384 -6.775 -6.828 1.00 89.62 70 PRO A N 1
ATOM 587 C CA . PRO A 1 70 ? 13.371 -7.341 -7.738 1.00 89.62 70 PRO A CA 1
ATOM 588 C C . PRO A 1 70 ? 12.873 -7.223 -9.185 1.00 89.62 70 PRO A C 1
ATOM 590 O O . PRO A 1 70 ? 11.678 -7.349 -9.434 1.00 89.62 70 PRO A O 1
ATOM 593 N N . ASP A 1 71 ? 13.784 -6.918 -10.107 1.00 88.94 71 ASP A N 1
ATOM 594 C CA . ASP A 1 71 ? 13.526 -6.736 -11.547 1.00 88.94 71 ASP A CA 1
ATOM 595 C C . ASP A 1 71 ? 12.835 -5.427 -11.960 1.00 88.94 71 ASP A C 1
ATOM 597 O O . ASP A 1 71 ? 12.641 -5.174 -13.149 1.00 88.94 71 ASP A O 1
ATOM 601 N N . TRP A 1 72 ? 12.509 -4.541 -11.014 1.00 89.38 72 TRP A N 1
ATOM 602 C CA . TRP A 1 72 ? 11.928 -3.239 -11.345 1.00 89.38 72 TRP A CA 1
ATOM 603 C C . TRP A 1 72 ? 13.007 -2.173 -11.516 1.00 89.38 72 TRP A C 1
ATOM 605 O O . TRP A 1 72 ? 13.945 -2.071 -10.714 1.00 89.38 72 TRP A O 1
ATOM 615 N N . ALA A 1 73 ? 12.856 -1.348 -12.554 1.00 89.00 73 ALA A N 1
ATOM 616 C CA . ALA A 1 73 ? 13.761 -0.234 -12.823 1.00 89.00 73 ALA A CA 1
ATOM 617 C C . ALA A 1 73 ? 13.689 0.830 -11.715 1.00 89.00 73 ALA A C 1
ATOM 619 O O . ALA A 1 73 ? 14.730 1.265 -11.225 1.00 89.00 73 ALA A O 1
ATOM 620 N N . ASP A 1 74 ? 12.475 1.152 -11.258 1.00 91.12 74 ASP A N 1
ATOM 621 C CA . ASP A 1 74 ? 12.203 2.273 -10.358 1.00 91.12 74 ASP A CA 1
ATOM 622 C C . ASP A 1 74 ? 11.264 1.918 -9.199 1.00 91.12 74 ASP A C 1
ATOM 624 O O . ASP A 1 74 ? 10.564 0.903 -9.190 1.00 91.12 74 ASP A O 1
ATOM 628 N N . GLU A 1 75 ? 11.249 2.804 -8.203 1.00 94.31 75 GLU A N 1
ATOM 629 C CA . GLU A 1 75 ? 10.272 2.798 -7.122 1.00 94.31 75 GLU A CA 1
ATOM 630 C C . GLU A 1 75 ? 8.938 3.410 -7.561 1.00 94.31 75 GLU A C 1
ATOM 632 O O . GLU A 1 75 ? 8.876 4.569 -7.984 1.00 94.31 75 GLU A O 1
ATOM 637 N N . ILE A 1 76 ? 7.841 2.688 -7.337 1.00 91.62 76 ILE A N 1
ATOM 638 C CA . ILE A 1 76 ? 6.489 3.152 -7.675 1.00 91.62 76 ILE A CA 1
ATOM 639 C C . ILE A 1 76 ? 5.604 3.236 -6.427 1.00 91.62 76 ILE A C 1
ATOM 641 O O . ILE A 1 76 ? 5.886 2.585 -5.415 1.00 91.62 76 ILE A O 1
ATOM 645 N N . PRO A 1 77 ? 4.551 4.073 -6.438 1.00 93.00 77 PRO A N 1
ATOM 646 C CA . PRO A 1 77 ? 3.658 4.203 -5.298 1.00 93.00 77 PRO A CA 1
ATOM 647 C C . PRO A 1 77 ? 2.813 2.944 -5.076 1.00 93.00 77 PRO A C 1
ATOM 649 O O . PRO A 1 77 ? 2.201 2.429 -6.006 1.00 93.00 77 PRO A O 1
ATOM 652 N N . PHE A 1 78 ? 2.725 2.519 -3.817 1.00 94.38 78 PHE A N 1
ATOM 653 C CA . PHE A 1 78 ? 1.850 1.435 -3.370 1.00 94.38 78 PHE A CA 1
ATOM 654 C C . PHE A 1 78 ? 0.715 1.960 -2.507 1.00 94.38 78 PHE A C 1
ATOM 656 O O . PHE A 1 78 ? 0.847 2.972 -1.804 1.00 94.38 78 PHE A O 1
ATOM 663 N N . TYR A 1 79 ? -0.383 1.219 -2.525 1.00 94.12 79 TYR A N 1
ATOM 664 C CA . TYR A 1 79 ? -1.629 1.527 -1.856 1.00 94.12 79 TYR A CA 1
ATOM 665 C C . TYR A 1 79 ? -2.117 0.300 -1.100 1.00 94.12 79 TYR A C 1
ATOM 667 O O . TYR A 1 79 ? -2.016 -0.819 -1.591 1.00 94.12 79 TYR A O 1
ATOM 675 N N . VAL A 1 80 ? -2.666 0.530 0.089 1.00 93.25 80 VAL A N 1
ATOM 676 C CA . VAL A 1 80 ? -3.535 -0.438 0.751 1.00 93.25 80 VAL A CA 1
ATOM 677 C C . VAL A 1 80 ? -4.969 -0.117 0.368 1.00 93.25 80 VAL A C 1
ATOM 679 O O . VAL A 1 80 ? -5.358 1.053 0.374 1.00 93.25 80 VAL A O 1
ATOM 682 N N . TYR A 1 81 ? -5.760 -1.124 0.034 1.00 91.88 81 TYR A N 1
ATOM 683 C CA . TYR A 1 81 ? -7.160 -0.944 -0.323 1.00 91.88 81 TYR A CA 1
ATOM 684 C C . TYR A 1 81 ? -8.022 -2.077 0.201 1.00 91.88 81 TYR A C 1
ATOM 686 O O . TYR A 1 81 ? -7.540 -3.176 0.474 1.00 91.88 81 TYR A O 1
ATOM 694 N N . ARG A 1 82 ? -9.308 -1.779 0.379 1.00 87.25 82 ARG A N 1
ATOM 695 C CA . ARG A 1 82 ? -10.301 -2.736 0.847 1.00 87.25 82 ARG A CA 1
ATOM 696 C C . ARG A 1 82 ? -11.016 -3.367 -0.339 1.00 87.25 82 ARG A C 1
ATOM 698 O O . ARG A 1 82 ? -11.631 -2.656 -1.130 1.00 87.25 82 ARG A O 1
ATOM 705 N N . CYS A 1 83 ? -11.017 -4.691 -0.405 1.00 81.25 83 CYS A N 1
ATOM 706 C CA . CYS A 1 83 ? -11.736 -5.446 -1.424 1.00 81.25 83 CYS A CA 1
ATOM 707 C C . CYS A 1 83 ? -12.850 -6.255 -0.756 1.00 81.25 83 CYS A C 1
ATOM 709 O O . CYS A 1 83 ? -12.598 -7.166 0.021 1.00 81.25 83 CYS A O 1
ATOM 711 N N . ARG A 1 84 ? -14.113 -5.896 -1.019 1.00 71.88 84 ARG A N 1
ATOM 712 C CA . ARG A 1 84 ? -15.272 -6.518 -0.343 1.00 71.88 84 ARG A CA 1
ATOM 713 C C . ARG A 1 84 ? -15.695 -7.862 -0.944 1.00 71.88 84 ARG A C 1
ATOM 715 O O . ARG A 1 84 ? -16.532 -8.535 -0.355 1.00 71.88 84 ARG A O 1
ATOM 722 N N . LEU A 1 85 ? -15.178 -8.206 -2.123 1.00 74.69 85 LEU A N 1
ATOM 723 C CA . LEU A 1 85 ? -15.573 -9.395 -2.887 1.00 74.69 85 LEU A CA 1
ATOM 724 C C . LEU A 1 85 ? -14.640 -10.593 -2.6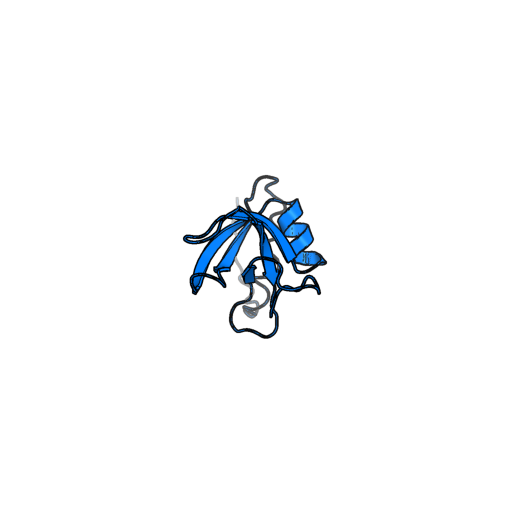67 1.00 74.69 85 LEU A C 1
ATOM 726 O O . LEU A 1 85 ? -14.969 -11.702 -3.079 1.00 74.69 85 LEU A O 1
ATOM 730 N N . GLN A 1 86 ? -13.490 -10.386 -2.022 1.00 70.38 86 GLN A N 1
ATOM 731 C CA . GLN A 1 86 ? -12.489 -11.424 -1.799 1.00 70.38 86 GLN A CA 1
ATOM 732 C C . GLN A 1 86 ? -12.446 -11.872 -0.330 1.00 70.38 86 GLN A C 1
ATOM 734 O O . GLN A 1 86 ? -13.020 -11.239 0.553 1.00 70.38 86 GLN A O 1
ATOM 739 N N . LYS A 1 87 ? -11.799 -13.021 -0.083 1.00 64.31 87 LYS A N 1
ATOM 740 C CA . LYS A 1 87 ? -11.692 -13.635 1.255 1.00 64.31 87 LYS A CA 1
ATOM 741 C C . LYS A 1 87 ? -10.878 -12.786 2.233 1.00 64.31 87 LYS A C 1
ATOM 743 O O . LYS A 1 87 ? -11.186 -12.778 3.419 1.00 64.31 87 LYS A O 1
ATOM 748 N N . GLU A 1 88 ? -9.850 -12.109 1.730 1.00 68.25 88 GLU A N 1
ATOM 749 C CA . GLU A 1 88 ? -9.070 -11.144 2.502 1.00 68.25 88 GLU A CA 1
ATOM 750 C C . GLU A 1 88 ? -9.734 -9.771 2.420 1.00 68.25 88 GLU A C 1
ATOM 752 O O . GLU A 1 88 ? -10.264 -9.389 1.380 1.00 68.25 88 GLU A O 1
ATOM 757 N N . GLU A 1 89 ? -9.711 -9.015 3.514 1.00 77.25 89 GLU A N 1
ATOM 758 C CA . GLU A 1 89 ? -10.371 -7.707 3.550 1.00 77.25 89 GLU A CA 1
ATOM 759 C C . GLU A 1 89 ? -9.502 -6.603 2.929 1.00 77.25 89 GLU A C 1
ATOM 761 O O . GLU A 1 89 ? -10.034 -5.667 2.323 1.00 77.25 89 GLU A O 1
ATOM 766 N N . PHE A 1 90 ? -8.174 -6.719 3.051 1.00 90.25 90 PHE A N 1
ATOM 767 C CA . PHE A 1 90 ? -7.219 -5.695 2.636 1.00 90.25 90 PHE A CA 1
ATOM 768 C C . PHE A 1 90 ? -6.112 -6.251 1.748 1.00 90.25 90 PHE A C 1
ATOM 770 O O . PHE A 1 90 ? -5.536 -7.306 2.015 1.00 90.25 90 PHE A O 1
ATOM 777 N N . PHE A 1 91 ? -5.772 -5.473 0.728 1.00 90.38 91 PHE A N 1
ATOM 778 C CA . PHE A 1 91 ? -4.767 -5.802 -0.271 1.00 90.38 91 PHE A CA 1
ATOM 779 C C . PHE A 1 91 ? -3.775 -4.668 -0.412 1.00 90.38 91 PHE A C 1
ATOM 781 O O . PHE A 1 91 ? -4.098 -3.508 -0.148 1.00 90.38 91 PHE A O 1
ATOM 788 N N . VAL A 1 92 ? -2.570 -5.020 -0.841 1.00 92.25 92 VAL A N 1
ATOM 789 C CA . VAL A 1 92 ? -1.499 -4.079 -1.133 1.00 92.25 92 VAL A CA 1
ATOM 790 C C . VAL A 1 92 ? -1.061 -4.254 -2.561 1.00 92.25 92 VAL A C 1
ATOM 792 O O . VAL A 1 92 ? -0.623 -5.334 -2.957 1.00 92.25 92 VAL A O 1
ATOM 795 N N . ASP A 1 93 ? -1.164 -3.166 -3.311 1.00 91.38 93 ASP A N 1
ATOM 796 C CA . ASP A 1 93 ? -0.782 -3.153 -4.710 1.00 91.38 93 ASP A CA 1
ATOM 797 C C . ASP A 1 93 ? -0.411 -1.747 -5.183 1.00 91.38 93 ASP A C 1
ATOM 799 O O . ASP A 1 93 ? -0.623 -0.748 -4.486 1.00 91.38 93 ASP A O 1
ATOM 803 N N . TYR A 1 94 ? 0.163 -1.671 -6.373 1.00 89.19 94 TYR A N 1
ATOM 804 C CA . TYR A 1 94 ? 0.299 -0.433 -7.118 1.00 89.19 94 TYR A CA 1
ATOM 805 C C . TYR A 1 94 ? -0.873 -0.278 -8.088 1.00 89.19 94 TYR A C 1
ATOM 807 O O . TYR A 1 94 ? -1.654 -1.194 -8.326 1.00 89.19 94 TYR A O 1
ATOM 815 N N . ILE A 1 95 ? -1.031 0.929 -8.614 1.00 86.44 95 ILE A N 1
ATOM 816 C CA . ILE A 1 95 ? -2.087 1.222 -9.577 1.00 86.44 95 ILE A CA 1
ATOM 817 C C . ILE A 1 95 ? -1.732 0.594 -10.932 1.00 86.44 95 ILE A C 1
ATOM 819 O O . ILE A 1 95 ? -0.665 0.877 -11.481 1.00 86.44 95 ILE A O 1
ATOM 823 N N . HIS A 1 96 ? -2.650 -0.198 -11.490 1.00 79.69 96 HIS A N 1
ATOM 824 C CA . HIS A 1 96 ? -2.478 -0.887 -12.769 1.00 79.69 96 HIS A CA 1
ATOM 825 C C . HIS A 1 96 ? -3.155 -0.155 -13.935 1.00 79.69 96 HIS A C 1
ATOM 827 O O . HIS A 1 96 ? -4.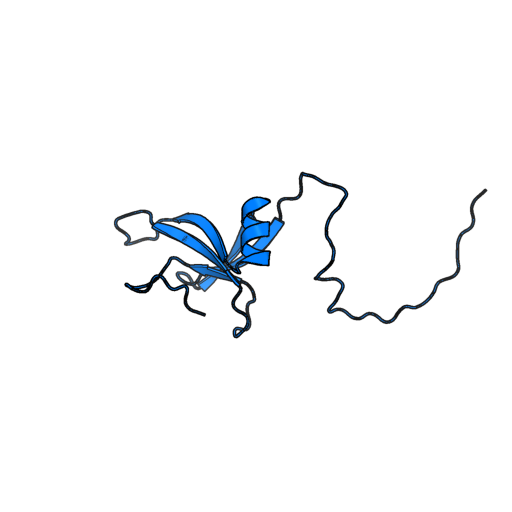270 0.370 -13.824 1.00 79.69 96 HIS A O 1
ATOM 833 N N . GLY A 1 97 ? -2.482 -0.199 -15.090 1.00 63.00 97 GLY A N 1
ATOM 834 C CA . GLY A 1 97 ? -3.017 0.168 -16.405 1.00 63.00 97 GLY A CA 1
ATOM 835 C C . GLY A 1 97 ? -3.320 1.656 -16.630 1.00 63.00 97 GLY A C 1
ATOM 836 O O . GLY A 1 97 ? 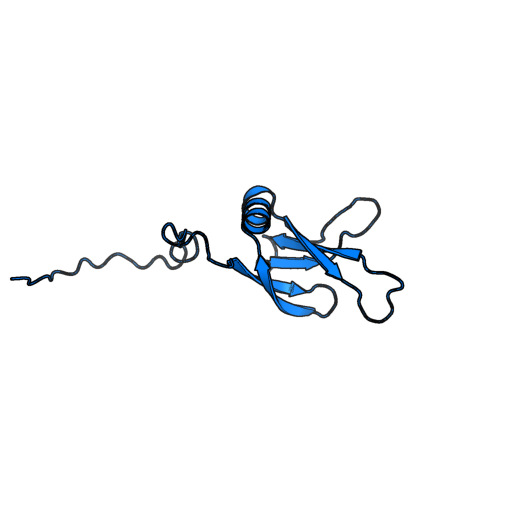-3.261 2.490 -15.731 1.00 63.00 97 GLY A O 1
ATOM 837 N N . TYR A 1 98 ? -3.710 1.987 -17.866 1.00 58.34 98 TYR A N 1
ATOM 838 C CA . TYR A 1 98 ? -4.078 3.353 -18.281 1.00 58.34 98 TYR A CA 1
ATOM 839 C C . TYR A 1 98 ? -5.291 3.928 -17.527 1.00 58.34 98 TYR A C 1
ATOM 841 O O . TYR A 1 98 ? -5.480 5.140 -17.488 1.00 58.34 98 TYR A O 1
ATOM 849 N N . ASN A 1 99 ? -6.105 3.063 -16.915 1.00 65.44 99 ASN A N 1
ATOM 850 C CA . ASN A 1 99 ? -7.346 3.436 -16.233 1.00 65.44 99 ASN A CA 1
ATOM 851 C C . ASN A 1 99 ? -7.174 3.702 -14.730 1.00 65.44 99 ASN A C 1
ATOM 853 O O . ASN A 1 99 ? -8.173 3.934 -14.050 1.00 65.44 99 ASN A O 1
ATOM 857 N N . ASN A 1 100 ? -5.943 3.656 -14.216 1.00 69.69 100 ASN A N 1
ATOM 858 C CA . ASN A 1 100 ? -5.609 3.904 -12.818 1.00 69.69 100 ASN A CA 1
ATOM 859 C C . ASN A 1 100 ? -6.439 3.081 -11.809 1.00 69.69 100 ASN A C 1
ATOM 861 O O . ASN A 1 100 ? -7.062 3.646 -10.907 1.00 69.69 100 ASN A O 1
ATOM 865 N N . ARG A 1 101 ? -6.472 1.749 -11.960 1.00 75.38 101 ARG A N 1
ATOM 866 C CA . ARG A 1 101 ? -7.298 0.869 -11.113 1.00 75.38 101 ARG A CA 1
ATOM 867 C C . ARG A 1 101 ? -6.463 0.054 -10.126 1.00 75.38 101 ARG A C 1
ATOM 869 O O . ARG A 1 101 ? -5.306 -0.259 -10.388 1.00 75.38 101 ARG A O 1
ATOM 876 N N . LEU A 1 102 ? -7.073 -0.258 -8.984 1.00 77.12 102 LEU A N 1
ATOM 877 C CA . LEU A 1 102 ? -6.612 -1.279 -8.044 1.00 77.12 102 LEU A CA 1
ATOM 878 C C . LEU A 1 102 ? -7.532 -2.483 -8.239 1.00 77.12 102 LEU A C 1
ATOM 880 O O . LEU A 1 102 ? -8.749 -2.336 -8.096 1.00 77.12 102 LEU A O 1
ATOM 884 N N . ASP A 1 103 ? -6.966 -3.625 -8.616 1.00 69.44 103 ASP A N 1
ATOM 885 C CA . ASP A 1 103 ? -7.759 -4.781 -9.023 1.00 69.44 103 ASP A CA 1
ATOM 886 C C . ASP A 1 103 ? -8.192 -5.612 -7.811 1.00 69.44 103 ASP A C 1
ATOM 888 O O . ASP A 1 103 ? -7.399 -6.275 -7.145 1.00 69.44 103 ASP A O 1
ATOM 892 N N . CYS A 1 104 ? -9.497 -5.547 -7.565 1.00 68.19 104 CYS A N 1
ATOM 893 C CA . CYS A 1 104 ? -10.292 -6.388 -6.684 1.00 68.19 104 CYS A CA 1
ATOM 894 C C . CYS A 1 104 ? -11.234 -7.215 -7.578 1.00 68.19 104 CYS A C 1
ATOM 896 O O . CYS A 1 104 ? -11.366 -8.421 -7.288 1.00 68.19 104 CYS A O 1
#

Foldseek 3Di:
DDDDDDDDDDDDPVVVVVPPPPPPPDPPDQDWDWAQEPPPRDTDIARDDPVQVVCCVPVFKGWRAWDDDPPDPDTAIKMWGADPVDPGGIYIDAQDDPVRDDDD

Solvent-accessible surface area (backbone atoms only — not comparable to full-atom values): 6763 Å² total; per-residue (Å²): 135,90,84,88,84,84,88,78,91,70,86,85,61,77,77,55,70,80,71,63,82,71,69,90,83,49,105,75,72,69,49,68,45,73,24,38,29,69,85,81,72,43,78,44,80,42,78,36,51,75,66,38,49,51,32,34,74,75,73,33,40,25,76,75,49,68,49,66,56,92,96,52,94,61,73,45,60,28,29,41,32,59,32,90,88,53,95,57,60,31,34,33,45,52,71,43,73,99,79,68,40,74,96,116